Protein AF-A0A847L649-F1 (afdb_monomer_lite)

Secondary structure (DSSP, 8-state):
--TTTTTT---HHHHHHHHHHHHHHHHHHHHHHHHHHHHHHHHHHHHHHHHHHHHHHHHHHTT-

Sequence (64 aa):
MLHNVLLFALGAPEVLLIALVVLLIFGGKKIPELMRGLGKGVTSFKKGLQDIDDEIKEDLEDLE

Structure (mmCIF, N/CA/C/O backbone):
data_AF-A0A847L649-F1
#
_entry.id   AF-A0A847L649-F1
#
loop_
_atom_site.group_PDB
_atom_site.id
_atom_site.type_symbol
_atom_site.label_atom_id
_atom_site.label_alt_id
_atom_site.label_comp_id
_atom_site.label_asym_id
_atom_site.label_entity_id
_atom_site.label_seq_id
_atom_site.pdbx_PDB_ins_code
_atom_site.Cartn_x
_atom_site.Cartn_y
_atom_site.Cartn_z
_atom_site.occupancy
_atom_site.B_iso_or_equiv
_atom_site.auth_seq_id
_atom_site.auth_comp_id
_atom_site.auth_asym_id
_atom_site.auth_atom_id
_atom_site.pdbx_PDB_model_num
ATOM 1 N N . MET A 1 1 ? 38.625 -8.206 4.297 1.00 49.41 1 MET A N 1
ATOM 2 C CA . MET A 1 1 ? 37.771 -7.670 5.381 1.00 49.41 1 MET A CA 1
ATOM 3 C C . MET A 1 1 ? 36.922 -6.450 4.971 1.00 49.41 1 MET A C 1
ATOM 5 O O . MET A 1 1 ? 36.465 -5.742 5.852 1.00 49.41 1 MET A O 1
ATOM 9 N N . LEU A 1 2 ? 36.657 -6.210 3.672 1.00 55.03 2 LEU A N 1
ATOM 10 C CA . LEU A 1 2 ? 35.728 -5.154 3.203 1.00 55.03 2 LEU A CA 1
ATOM 11 C C . LEU A 1 2 ? 34.529 -5.698 2.396 1.00 55.03 2 LEU A C 1
ATOM 13 O O . LEU A 1 2 ? 33.593 -4.965 2.111 1.00 55.03 2 LEU A O 1
ATOM 17 N N . HIS A 1 3 ? 34.542 -6.985 2.035 1.00 56.56 3 HIS A N 1
ATOM 18 C CA . HIS A 1 3 ? 33.546 -7.576 1.131 1.00 56.56 3 HIS A CA 1
ATOM 19 C C . HIS A 1 3 ? 32.247 -8.014 1.832 1.00 56.56 3 HIS A C 1
ATOM 21 O O . HIS A 1 3 ? 31.226 -8.158 1.172 1.00 56.56 3 HIS A O 1
ATOM 27 N N . ASN A 1 4 ? 32.249 -8.170 3.161 1.00 57.22 4 ASN A N 1
ATOM 28 C CA . ASN A 1 4 ? 31.075 -8.653 3.903 1.00 57.22 4 ASN A CA 1
ATOM 29 C C . ASN A 1 4 ? 30.169 -7.530 4.434 1.00 57.22 4 ASN A C 1
ATOM 31 O O . ASN A 1 4 ? 29.033 -7.804 4.797 1.00 57.22 4 ASN A O 1
ATOM 35 N N . VAL A 1 5 ? 30.637 -6.275 4.461 1.00 57.38 5 VAL A N 1
ATOM 36 C CA . VAL A 1 5 ? 29.838 -5.125 4.935 1.00 57.38 5 VAL A CA 1
ATOM 37 C C . VAL A 1 5 ? 28.943 -4.569 3.815 1.00 57.38 5 VAL A C 1
ATOM 39 O O . VAL A 1 5 ? 27.825 -4.146 4.086 1.00 57.38 5 VAL A O 1
ATOM 42 N N . LEU A 1 6 ? 29.368 -4.681 2.548 1.00 54.56 6 LEU A N 1
ATOM 43 C CA . LEU A 1 6 ? 28.560 -4.337 1.365 1.00 54.56 6 LEU A CA 1
ATOM 44 C C . LEU A 1 6 ? 27.375 -5.302 1.149 1.00 54.56 6 LEU A C 1
ATOM 46 O O . LEU A 1 6 ? 26.367 -4.939 0.559 1.00 54.56 6 LEU A O 1
ATOM 50 N N . LEU A 1 7 ? 27.486 -6.538 1.645 1.00 55.88 7 LEU A N 1
ATOM 51 C CA . LEU A 1 7 ? 26.443 -7.564 1.532 1.00 55.88 7 LEU A CA 1
ATOM 52 C C . LEU A 1 7 ? 25.326 -7.424 2.580 1.00 55.88 7 LEU A C 1
ATOM 54 O O . LEU A 1 7 ? 24.289 -8.062 2.432 1.00 55.88 7 LEU A O 1
ATOM 58 N N . PHE A 1 8 ? 25.518 -6.613 3.627 1.00 58.91 8 PHE A N 1
ATOM 59 C CA . PHE A 1 8 ? 24.568 -6.501 4.746 1.00 58.91 8 PHE A CA 1
ATOM 60 C C . PHE A 1 8 ? 23.884 -5.134 4.864 1.00 58.91 8 PHE A C 1
ATOM 62 O O . PHE A 1 8 ? 22.931 -4.986 5.626 1.00 58.91 8 PHE A O 1
ATOM 69 N N . ALA A 1 9 ? 24.325 -4.147 4.087 1.00 62.34 9 ALA A N 1
ATOM 70 C CA . ALA A 1 9 ? 23.652 -2.867 3.947 1.00 62.34 9 ALA A CA 1
ATOM 71 C C . ALA A 1 9 ? 23.424 -2.610 2.461 1.00 62.34 9 ALA A C 1
ATOM 73 O O . ALA A 1 9 ? 24.291 -2.084 1.770 1.00 62.34 9 ALA A O 1
ATOM 74 N N . LEU A 1 10 ? 22.247 -2.994 1.970 1.00 67.31 10 LEU A N 1
ATOM 75 C CA . LEU A 1 10 ? 21.718 -2.438 0.736 1.00 67.31 10 LEU A CA 1
ATOM 76 C C . LEU A 1 10 ? 21.669 -0.922 0.929 1.00 67.31 10 LEU A C 1
ATOM 78 O O . LEU A 1 10 ? 20.900 -0.398 1.735 1.00 67.31 10 LEU A O 1
ATOM 82 N N . GLY A 1 11 ? 22.589 -0.226 0.270 1.00 78.75 11 GLY A N 1
ATOM 83 C CA . GLY A 1 11 ? 22.580 1.220 0.253 1.00 78.75 11 GLY A CA 1
ATOM 84 C C . GLY A 1 11 ? 21.286 1.714 -0.390 1.00 78.75 11 GLY A C 1
ATOM 85 O O . GLY A 1 11 ? 20.578 0.989 -1.099 1.00 78.75 11 GLY A O 1
ATOM 86 N N . ALA A 1 12 ? 20.966 2.986 -0.154 1.00 83.88 12 ALA A N 1
ATOM 87 C CA . ALA A 1 12 ? 19.858 3.640 -0.845 1.00 83.88 12 ALA A CA 1
ATOM 88 C C . ALA A 1 12 ? 19.912 3.474 -2.388 1.00 83.88 12 ALA A C 1
ATOM 90 O O . ALA A 1 12 ? 18.846 3.286 -2.981 1.00 83.88 12 ALA A O 1
ATOM 91 N N . PRO A 1 13 ? 21.091 3.481 -3.055 1.00 85.94 13 PRO A N 1
ATOM 92 C CA . PRO A 1 13 ? 21.175 3.254 -4.500 1.00 85.94 13 PRO A CA 1
ATOM 93 C C . PRO A 1 13 ? 20.728 1.854 -4.942 1.00 85.94 13 PRO A C 1
ATOM 95 O O . PRO A 1 13 ? 19.993 1.723 -5.921 1.00 85.94 13 PRO A O 1
ATOM 98 N N . GLU A 1 14 ? 21.131 0.804 -4.227 1.00 85.44 14 GLU A N 1
ATOM 99 C CA . GLU A 1 14 ? 20.822 -0.586 -4.565 1.00 85.44 14 GLU A CA 1
ATOM 100 C C . GLU A 1 14 ? 19.325 -0.874 -4.416 1.00 85.44 14 GLU A C 1
ATOM 102 O O . GLU A 1 14 ? 18.715 -1.492 -5.291 1.00 85.44 14 GLU A O 1
ATOM 107 N N . VAL A 1 15 ? 18.704 -0.362 -3.347 1.00 90.00 15 VAL A N 1
ATOM 108 C CA . VAL A 1 15 ? 17.250 -0.467 -3.143 1.00 90.00 15 VAL A CA 1
ATOM 109 C C . VAL A 1 15 ? 16.488 0.245 -4.254 1.00 90.00 15 VAL A C 1
ATOM 111 O O . VAL A 1 15 ? 15.507 -0.295 -4.766 1.00 90.00 15 VAL A O 1
ATOM 114 N N . LEU A 1 16 ? 16.943 1.433 -4.660 1.00 90.94 16 LEU A N 1
ATOM 115 C CA . LEU A 1 16 ? 16.314 2.193 -5.736 1.00 90.94 16 LEU A CA 1
ATOM 116 C C . LEU A 1 16 ? 16.400 1.454 -7.079 1.00 90.94 16 LEU A C 1
ATOM 118 O O . LEU A 1 16 ? 15.421 1.431 -7.824 1.00 90.94 16 LEU A O 1
ATOM 122 N N . LEU A 1 17 ? 17.534 0.808 -7.372 1.00 92.31 17 LEU A N 1
ATOM 123 C CA . LEU A 1 17 ? 17.710 0.004 -8.582 1.00 92.31 17 LEU A CA 1
ATOM 124 C C . LEU A 1 17 ? 16.751 -1.197 -8.604 1.00 92.31 17 LEU A C 1
ATOM 126 O O . LEU A 1 17 ? 16.081 -1.433 -9.609 1.00 92.31 17 LEU A O 1
ATOM 130 N N . ILE A 1 18 ? 16.638 -1.928 -7.490 1.00 91.88 18 ILE A N 1
ATOM 131 C CA . ILE A 1 18 ? 15.702 -3.057 -7.366 1.00 91.88 18 ILE A CA 1
ATOM 132 C C . ILE A 1 18 ? 14.260 -2.566 -7.524 1.00 91.88 18 ILE A C 1
ATOM 134 O O . ILE A 1 18 ? 13.493 -3.143 -8.297 1.00 91.88 18 ILE A O 1
ATOM 138 N N . ALA A 1 19 ? 13.897 -1.473 -6.847 1.00 90.94 19 ALA A N 1
ATOM 139 C CA . ALA A 1 19 ? 12.576 -0.868 -6.962 1.00 90.94 19 ALA A CA 1
ATOM 140 C C . ALA A 1 19 ? 12.263 -0.467 -8.410 1.00 90.94 19 ALA A C 1
ATOM 142 O O . ALA A 1 19 ? 11.148 -0.696 -8.873 1.00 90.94 19 ALA A O 1
ATOM 143 N N . LEU A 1 20 ? 13.243 0.063 -9.150 1.00 93.31 20 LEU A N 1
ATOM 144 C CA . LEU A 1 20 ? 13.091 0.416 -10.559 1.00 93.31 20 LEU A CA 1
ATOM 145 C C . LEU A 1 20 ? 12.858 -0.817 -11.443 1.00 93.31 20 LEU A C 1
ATOM 147 O O . LEU A 1 20 ? 11.960 -0.797 -12.280 1.00 93.31 20 LEU A O 1
ATOM 151 N N . VAL A 1 21 ? 13.606 -1.906 -11.245 1.00 94.38 21 VAL A N 1
ATOM 152 C CA . VAL A 1 21 ? 13.405 -3.162 -11.992 1.00 94.38 21 VAL A CA 1
ATOM 153 C C . VAL A 1 21 ? 12.011 -3.737 -11.733 1.00 94.38 21 VAL A C 1
ATOM 155 O O . VAL A 1 21 ? 11.295 -4.083 -12.673 1.00 94.38 21 VAL A O 1
ATOM 158 N N . VAL A 1 22 ? 11.584 -3.779 -10.469 1.00 93.50 22 VAL A N 1
ATOM 159 C CA . VAL A 1 22 ? 10.226 -4.200 -10.094 1.00 93.50 22 VAL A CA 1
ATOM 160 C C . VAL A 1 22 ? 9.187 -3.278 -10.741 1.00 93.50 22 VAL A C 1
ATOM 162 O O . VAL A 1 22 ? 8.202 -3.754 -11.302 1.00 93.50 22 VAL A O 1
ATOM 165 N N . LEU A 1 23 ? 9.419 -1.965 -10.747 1.00 93.31 23 LEU A N 1
ATOM 166 C CA . LEU A 1 23 ? 8.531 -0.994 -11.383 1.00 93.31 23 LEU A CA 1
ATOM 167 C C . LEU A 1 23 ? 8.436 -1.181 -12.902 1.00 93.31 23 LEU A C 1
ATOM 169 O O . LEU A 1 23 ? 7.375 -0.929 -13.460 1.00 93.31 23 LEU A O 1
ATOM 173 N N . LEU A 1 24 ? 9.497 -1.627 -13.579 1.00 93.81 24 LEU A N 1
ATOM 174 C CA . LEU A 1 24 ? 9.463 -1.930 -15.014 1.00 93.81 24 LEU A CA 1
ATOM 175 C C . LEU A 1 24 ? 8.671 -3.209 -15.311 1.00 93.81 24 LEU A C 1
ATOM 177 O O . LEU A 1 24 ? 7.890 -3.227 -16.258 1.00 93.81 24 LEU A O 1
ATOM 181 N N . ILE A 1 25 ? 8.829 -4.254 -14.491 1.00 93.56 25 ILE A N 1
ATOM 182 C CA . ILE A 1 25 ? 8.115 -5.531 -14.664 1.00 93.56 25 ILE A CA 1
ATOM 183 C C . ILE A 1 25 ? 6.620 -5.370 -14.363 1.00 93.56 25 ILE A C 1
ATOM 185 O O . ILE A 1 25 ? 5.768 -5.814 -15.130 1.00 93.56 25 ILE A O 1
ATOM 189 N N . PHE A 1 26 ? 6.288 -4.734 -13.240 1.00 91.50 26 PHE A N 1
ATOM 190 C CA . PHE A 1 26 ? 4.903 -4.568 -12.798 1.00 91.50 26 PHE A CA 1
ATOM 191 C C . PHE A 1 26 ? 4.243 -3.312 -13.390 1.00 91.50 26 PHE A C 1
ATOM 193 O O . PHE A 1 26 ? 3.021 -3.243 -13.504 1.00 91.50 26 PHE A O 1
ATOM 200 N N . GLY A 1 27 ? 5.020 -2.317 -13.808 1.00 87.50 27 GLY A N 1
ATOM 201 C CA . GLY A 1 27 ? 4.524 -1.021 -14.258 1.00 87.50 27 GLY A CA 1
ATOM 202 C C . GLY A 1 27 ? 4.119 -0.101 -13.099 1.00 87.50 27 GLY A C 1
ATOM 203 O O . GLY A 1 27 ? 3.617 -0.535 -12.060 1.00 87.50 27 GLY A O 1
ATOM 204 N N . GLY A 1 28 ? 4.244 1.214 -13.308 1.00 86.38 28 GLY A N 1
ATOM 205 C CA . GLY A 1 28 ? 3.931 2.227 -12.287 1.00 86.38 28 GLY A CA 1
ATOM 206 C C . GLY A 1 28 ? 2.474 2.286 -11.824 1.00 86.38 28 GLY A C 1
ATOM 207 O O . GLY A 1 28 ? 2.189 2.886 -10.793 1.00 86.38 28 GLY A O 1
ATOM 208 N N . LYS A 1 29 ? 1.547 1.648 -12.548 1.00 88.44 29 LYS A N 1
ATOM 209 C CA . LYS A 1 29 ? 0.118 1.625 -12.201 1.00 88.44 29 LYS A CA 1
ATOM 210 C C . LYS A 1 29 ? -0.274 0.445 -11.307 1.00 88.44 29 LYS A C 1
ATOM 212 O O . LYS A 1 29 ? -1.147 0.613 -10.461 1.00 88.44 29 LYS A O 1
ATOM 217 N N . LYS A 1 30 ? 0.385 -0.716 -11.440 1.00 90.31 30 LYS A N 1
ATOM 218 C CA . LYS A 1 30 ? -0.009 -1.930 -10.703 1.00 90.31 30 LYS A CA 1
ATOM 219 C C . LYS A 1 30 ? 0.336 -1.857 -9.221 1.00 90.31 30 LYS A C 1
ATOM 221 O O . LYS A 1 30 ? -0.444 -2.324 -8.404 1.00 90.31 30 LYS A O 1
ATOM 226 N N . ILE A 1 31 ? 1.463 -1.245 -8.852 1.00 90.69 31 ILE A N 1
ATOM 227 C CA . ILE A 1 31 ? 1.853 -1.135 -7.438 1.00 90.69 31 ILE A CA 1
ATOM 228 C C . ILE A 1 31 ? 0.842 -0.300 -6.626 1.00 90.69 31 ILE A C 1
ATOM 230 O O . ILE A 1 31 ? 0.332 -0.815 -5.630 1.00 90.69 31 ILE A O 1
ATOM 234 N N . PRO A 1 32 ? 0.457 0.923 -7.050 1.00 89.25 32 PRO A N 1
ATOM 235 C CA . PRO A 1 32 ? -0.589 1.685 -6.368 1.00 89.25 32 PRO A CA 1
ATOM 236 C C . PRO A 1 32 ? -1.947 0.976 -6.350 1.00 89.25 32 PRO A C 1
ATOM 238 O O . PRO A 1 32 ? -2.674 1.066 -5.364 1.00 89.25 32 PRO A O 1
ATOM 241 N N . GLU A 1 33 ? -2.306 0.272 -7.423 1.00 93.62 33 GLU A N 1
ATOM 242 C CA . GLU A 1 33 ? -3.564 -0.475 -7.516 1.00 93.62 33 GLU A CA 1
ATOM 243 C C . GLU A 1 33 ? -3.620 -1.626 -6.498 1.00 93.62 33 GLU A C 1
ATOM 245 O O . GLU A 1 33 ? -4.584 -1.729 -5.736 1.00 93.62 33 GLU A O 1
ATOM 250 N N . LEU A 1 34 ? -2.545 -2.417 -6.402 1.00 92.56 34 LEU A N 1
ATOM 251 C CA . LEU A 1 34 ? -2.397 -3.484 -5.410 1.00 92.56 34 LEU A CA 1
ATOM 252 C C . LEU A 1 34 ? -2.398 -2.933 -3.981 1.00 92.56 34 LEU A C 1
ATOM 254 O O . LEU A 1 34 ? -3.106 -3.464 -3.129 1.00 92.56 34 LEU A O 1
ATOM 258 N N . MET A 1 35 ? -1.675 -1.838 -3.721 1.00 93.25 35 MET A N 1
ATOM 259 C CA . MET A 1 35 ? -1.672 -1.174 -2.411 1.00 93.25 35 MET A CA 1
ATOM 260 C C . MET A 1 35 ? -3.064 -0.682 -2.011 1.00 93.25 35 MET A C 1
ATOM 262 O O . MET A 1 35 ? -3.459 -0.831 -0.858 1.00 93.25 35 MET A O 1
ATOM 266 N N . ARG A 1 36 ? -3.839 -0.125 -2.950 1.00 95.12 36 ARG A N 1
ATOM 267 C CA . ARG A 1 36 ? -5.225 0.293 -2.688 1.00 95.12 36 ARG A CA 1
ATOM 268 C C . ARG A 1 36 ? -6.123 -0.905 -2.385 1.00 95.12 36 ARG A C 1
ATOM 270 O O . ARG A 1 36 ? -6.965 -0.798 -1.498 1.00 95.12 36 ARG A O 1
ATOM 277 N N . GLY A 1 37 ? -5.951 -2.023 -3.092 1.00 96.00 37 GLY A N 1
ATOM 278 C CA . GLY A 1 37 ? -6.674 -3.270 -2.823 1.00 96.00 37 GLY A CA 1
ATOM 279 C C . GLY A 1 37 ? -6.362 -3.832 -1.434 1.00 96.00 37 GLY A C 1
ATOM 280 O O . GLY A 1 37 ? -7.271 -4.025 -0.630 1.00 96.00 37 GLY A O 1
ATOM 281 N N . LEU A 1 38 ? -5.074 -3.998 -1.122 1.00 96.50 38 LEU A N 1
ATOM 282 C CA . LEU A 1 38 ? -4.589 -4.430 0.192 1.00 96.50 38 LEU A CA 1
ATOM 283 C C . LEU A 1 38 ? -5.043 -3.489 1.311 1.00 96.50 38 LEU A C 1
ATOM 285 O O . LEU A 1 38 ? -5.564 -3.953 2.317 1.00 96.50 38 LEU A O 1
ATOM 289 N N . GLY A 1 39 ? -4.916 -2.172 1.132 1.00 95.88 39 GLY A N 1
ATOM 290 C CA . GLY A 1 39 ? -5.304 -1.185 2.142 1.00 95.88 39 GLY A CA 1
ATOM 291 C C . GLY A 1 39 ? -6.800 -1.208 2.455 1.00 95.88 39 GLY A C 1
ATOM 292 O O . GLY A 1 39 ? -7.192 -1.122 3.620 1.00 95.88 39 GLY A O 1
ATOM 293 N N . LYS A 1 40 ? -7.646 -1.394 1.434 1.00 96.62 40 LYS A N 1
ATOM 294 C CA . LYS A 1 40 ? -9.083 -1.623 1.632 1.00 96.62 40 LYS A CA 1
ATOM 295 C C . LYS A 1 40 ? -9.341 -2.928 2.381 1.00 96.62 40 LYS A C 1
ATOM 297 O O . LYS A 1 40 ? -10.086 -2.906 3.352 1.00 96.62 40 LYS A O 1
ATOM 302 N N . GLY A 1 41 ? -8.687 -4.021 1.982 1.00 97.00 41 GLY A N 1
ATOM 303 C CA . GLY A 1 41 ? -8.810 -5.323 2.644 1.00 97.00 41 GLY A CA 1
ATOM 304 C C . GLY A 1 41 ? -8.434 -5.270 4.126 1.00 97.00 41 GLY A C 1
ATOM 305 O O . GLY A 1 41 ? -9.221 -5.688 4.968 1.00 97.00 41 GLY A O 1
ATOM 306 N N . VAL A 1 42 ? -7.287 -4.669 4.459 1.00 97.19 42 VAL A N 1
ATOM 307 C CA . VAL A 1 42 ? -6.831 -4.480 5.848 1.00 97.19 42 VAL A CA 1
ATOM 308 C C . VAL A 1 42 ? -7.810 -3.613 6.642 1.00 97.19 42 VAL A C 1
ATOM 310 O O . VAL A 1 42 ? -8.100 -3.914 7.796 1.00 97.19 42 VAL A O 1
ATOM 313 N N . THR A 1 43 ? -8.355 -2.558 6.030 1.00 96.75 43 THR A N 1
ATOM 314 C CA . THR A 1 43 ? -9.336 -1.680 6.689 1.00 96.75 43 THR A CA 1
ATOM 315 C C . THR A 1 43 ? -10.638 -2.421 6.993 1.00 96.75 43 THR A C 1
ATOM 317 O O . THR A 1 43 ? -11.140 -2.328 8.108 1.00 96.75 43 THR A O 1
ATOM 320 N N . SER A 1 44 ? -11.179 -3.165 6.025 1.00 96.94 44 SER A N 1
ATOM 321 C CA . SER A 1 44 ? -12.384 -3.982 6.210 1.00 96.94 44 SER A CA 1
ATOM 322 C C . SER A 1 44 ? -12.167 -5.093 7.233 1.00 96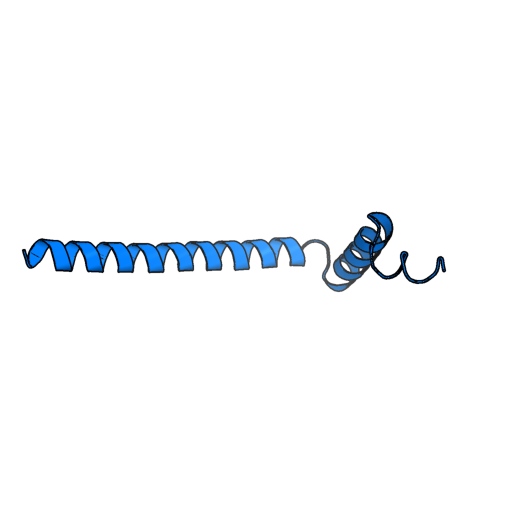.94 44 SER A C 1
ATOM 324 O O . SER A 1 44 ? -13.038 -5.323 8.061 1.00 96.94 44 SER A O 1
ATOM 326 N N . PHE A 1 45 ? -10.995 -5.732 7.219 1.00 96.94 45 PHE A N 1
ATOM 327 C CA . PHE A 1 45 ? -10.632 -6.749 8.201 1.00 96.94 45 PHE A CA 1
ATOM 328 C C . PHE A 1 45 ? -10.575 -6.168 9.618 1.00 96.94 45 PHE A C 1
ATOM 330 O O . PHE A 1 45 ? -11.176 -6.720 10.531 1.00 96.94 45 PHE A O 1
ATOM 337 N N . LYS A 1 46 ? -9.925 -5.010 9.796 1.00 96.50 46 LYS A N 1
ATOM 338 C CA . LYS A 1 46 ? -9.861 -4.332 11.096 1.00 96.50 46 LYS A CA 1
ATOM 339 C C . LYS A 1 46 ? -11.245 -3.941 11.621 1.00 96.50 46 LYS A C 1
ATOM 341 O O . LYS A 1 46 ? -11.481 -4.077 12.812 1.00 96.50 46 LYS A O 1
ATOM 346 N N . LYS A 1 47 ? -12.134 -3.456 10.748 1.00 96.81 47 LYS A N 1
ATOM 347 C CA . LYS A 1 47 ? -13.515 -3.123 11.125 1.00 96.81 47 LYS A CA 1
ATOM 348 C C . LYS A 1 47 ? -14.286 -4.356 11.580 1.00 96.81 47 LYS A C 1
ATOM 350 O O . LYS A 1 47 ? -14.815 -4.333 12.672 1.00 96.81 47 LYS A O 1
ATOM 355 N N . GLY A 1 48 ? -14.240 -5.444 10.810 1.00 96.44 48 GLY A N 1
ATOM 356 C CA . GLY A 1 48 ? -14.925 -6.679 11.197 1.00 96.44 48 GLY A CA 1
ATOM 357 C C . GLY A 1 48 ? -14.442 -7.242 12.537 1.00 96.44 48 GLY A C 1
ATOM 358 O O . GLY A 1 48 ? -15.253 -7.732 13.305 1.00 96.44 48 GLY A O 1
ATOM 359 N N . LEU A 1 49 ? -13.144 -7.131 12.850 1.00 96.38 49 LEU A N 1
ATOM 360 C CA . LEU A 1 49 ? -12.638 -7.503 14.178 1.00 96.38 49 LEU A CA 1
ATOM 361 C C . LEU A 1 49 ? -13.179 -6.599 15.291 1.00 96.38 49 LEU A C 1
ATOM 363 O O . LEU A 1 49 ? -13.509 -7.096 16.358 1.00 96.38 49 LEU A O 1
ATOM 367 N N . GLN A 1 50 ? -13.267 -5.291 15.043 1.00 95.75 50 GLN A N 1
ATOM 368 C CA . GLN A 1 50 ? -13.812 -4.343 16.012 1.00 95.75 50 GLN A CA 1
ATOM 369 C C . GLN A 1 50 ? -15.304 -4.581 16.258 1.00 95.75 50 GLN A C 1
ATOM 371 O O . GLN A 1 50 ? -15.719 -4.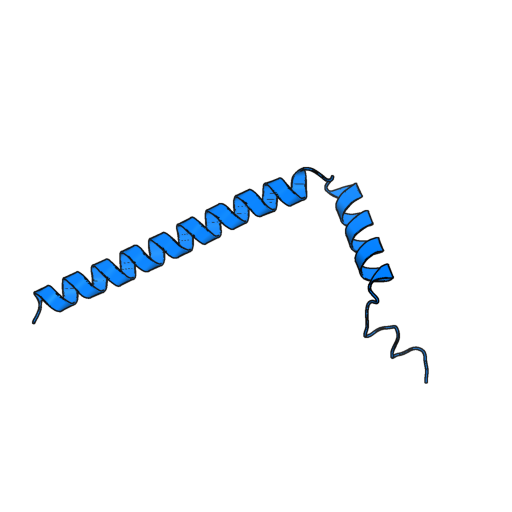596 17.407 1.00 95.75 50 GLN A O 1
ATOM 376 N N . ASP A 1 51 ? -16.078 -4.810 15.196 1.00 95.50 51 ASP A N 1
ATOM 377 C CA . ASP A 1 51 ? -17.512 -5.077 15.301 1.00 95.50 51 ASP A CA 1
ATOM 378 C C . ASP A 1 51 ? -17.768 -6.337 16.157 1.00 95.50 51 ASP A C 1
ATOM 380 O O . ASP A 1 51 ? -18.644 -6.326 17.012 1.00 95.50 51 ASP A O 1
ATOM 384 N N . ILE A 1 52 ? -16.945 -7.387 15.999 1.00 95.19 52 ILE A N 1
ATOM 385 C CA . ILE A 1 52 ? -17.001 -8.605 16.830 1.00 95.19 52 ILE A CA 1
ATOM 386 C C . ILE A 1 52 ? -16.624 -8.312 18.289 1.00 95.19 52 ILE A C 1
ATOM 388 O O . ILE A 1 52 ? -17.288 -8.791 19.202 1.00 95.19 52 ILE A O 1
ATOM 392 N N . ASP A 1 53 ? -15.547 -7.557 18.525 1.00 93.75 53 ASP A N 1
ATOM 393 C CA . ASP A 1 53 ? -15.122 -7.197 19.885 1.00 93.75 53 ASP A CA 1
ATOM 394 C C . ASP A 1 53 ? -16.183 -6.360 20.615 1.00 93.75 53 ASP A C 1
ATOM 396 O O . ASP A 1 53 ? -16.311 -6.463 21.835 1.00 93.75 53 ASP A O 1
ATOM 400 N N . ASP A 1 54 ? -16.906 -5.507 19.890 1.00 94.25 54 ASP A N 1
ATOM 401 C CA . ASP A 1 54 ? -17.965 -4.668 20.444 1.00 94.25 54 ASP A CA 1
ATOM 402 C C . ASP A 1 54 ? -19.249 -5.488 20.698 1.00 94.25 54 ASP A C 1
ATOM 404 O O . ASP A 1 54 ? -19.822 -5.356 21.776 1.00 94.25 54 ASP A O 1
ATOM 408 N N . GLU A 1 55 ? -19.619 -6.418 19.805 1.00 92.62 55 GLU A N 1
ATOM 409 C CA . GLU A 1 55 ? -20.731 -7.371 20.008 1.00 92.62 55 GLU A CA 1
ATOM 410 C C . GLU A 1 55 ? -20.484 -8.279 21.228 1.00 92.62 55 GLU A C 1
ATOM 412 O O . GLU A 1 55 ? -21.358 -8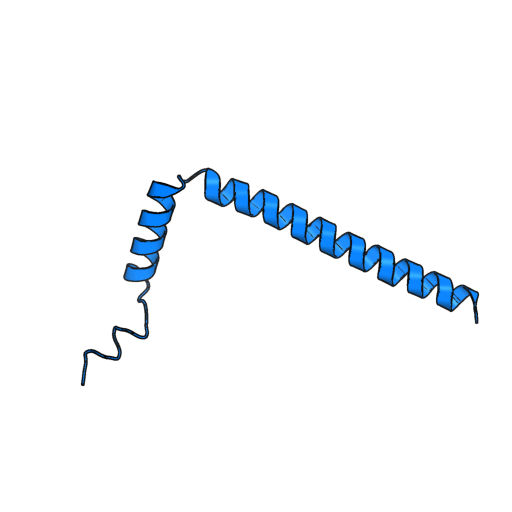.450 22.072 1.00 92.62 55 GLU A O 1
ATOM 417 N N . ILE A 1 56 ? -19.253 -8.779 21.404 1.00 92.50 56 ILE A N 1
ATOM 418 C CA . ILE A 1 56 ? -18.878 -9.579 22.583 1.00 92.50 56 ILE A CA 1
ATOM 419 C C . ILE A 1 56 ? -18.996 -8.767 23.880 1.00 92.50 56 ILE A C 1
ATOM 421 O O . ILE A 1 56 ? -19.340 -9.328 24.917 1.00 92.50 56 ILE A O 1
ATOM 425 N N . LYS A 1 57 ? -18.672 -7.468 23.872 1.00 91.06 57 LYS A N 1
ATOM 426 C CA . LYS A 1 57 ? -18.797 -6.627 25.075 1.00 91.06 57 LYS A CA 1
ATOM 427 C C . LYS A 1 57 ? -20.251 -6.344 25.422 1.00 91.06 57 LYS A C 1
ATOM 429 O O . LYS A 1 57 ? -20.578 -6.389 26.600 1.00 91.06 57 LYS A O 1
ATOM 434 N N . GLU A 1 58 ? -21.084 -6.071 24.423 1.00 91.19 58 GLU A N 1
ATOM 435 C CA . GLU A 1 58 ? -22.521 -5.848 24.609 1.00 91.19 58 GLU A CA 1
ATOM 436 C C . GLU A 1 58 ? -23.188 -7.102 25.201 1.00 91.19 58 GLU A C 1
ATOM 438 O O . GLU A 1 58 ? -23.837 -7.014 26.241 1.00 91.19 58 GLU A O 1
ATOM 443 N N . ASP A 1 59 ? -22.889 -8.287 24.652 1.00 90.12 59 ASP A N 1
ATOM 444 C CA . ASP A 1 59 ? -23.364 -9.574 25.183 1.00 90.12 59 ASP A CA 1
ATOM 445 C C . ASP A 1 59 ? -22.922 -9.830 26.637 1.00 90.12 59 ASP A C 1
ATOM 447 O O . ASP A 1 59 ? -23.623 -10.497 27.394 1.00 90.12 59 ASP A O 1
ATOM 451 N N . LEU A 1 60 ? -21.739 -9.352 27.042 1.00 88.44 60 LEU A N 1
ATOM 452 C CA . LEU A 1 60 ? -21.238 -9.507 28.412 1.00 88.44 60 LEU A CA 1
ATOM 453 C C . LEU A 1 60 ? -21.884 -8.513 29.384 1.00 88.44 60 LEU A C 1
ATOM 455 O O . LEU A 1 60 ? -22.138 -8.891 30.525 1.00 88.44 60 LEU A O 1
ATOM 459 N N . GLU A 1 61 ? -22.152 -7.280 28.948 1.00 87.88 61 GLU A N 1
ATOM 460 C CA . GLU A 1 61 ? -22.858 -6.268 29.746 1.00 87.88 61 GLU A CA 1
ATOM 461 C C . GLU A 1 61 ? -24.321 -6.666 30.006 1.00 87.88 61 GLU A C 1
ATOM 463 O O . GLU A 1 61 ? -24.828 -6.421 31.097 1.00 87.88 61 GLU A O 1
ATOM 468 N N . ASP A 1 62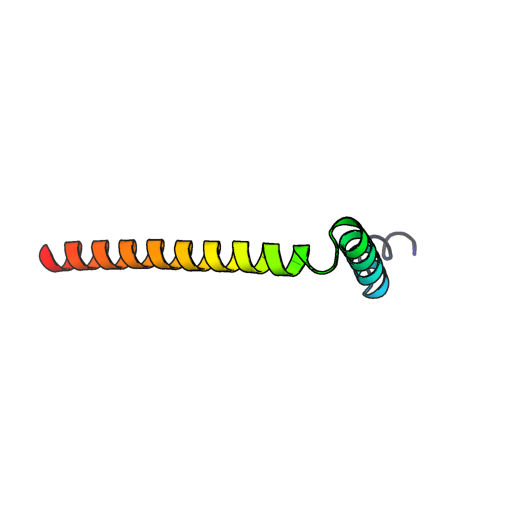 ? -24.975 -7.350 29.062 1.00 86.81 62 ASP A N 1
ATOM 469 C CA . ASP A 1 62 ? -26.349 -7.854 29.215 1.00 86.81 62 ASP A CA 1
ATOM 470 C C . ASP A 1 62 ? -26.477 -9.057 30.179 1.00 86.81 62 ASP A C 1
ATOM 472 O O . ASP A 1 62 ? -27.588 -9.428 30.578 1.00 86.81 62 ASP A O 1
ATOM 476 N N . LEU A 1 63 ? -25.357 -9.695 30.543 1.00 82.25 63 LEU A N 1
ATOM 477 C CA . LEU A 1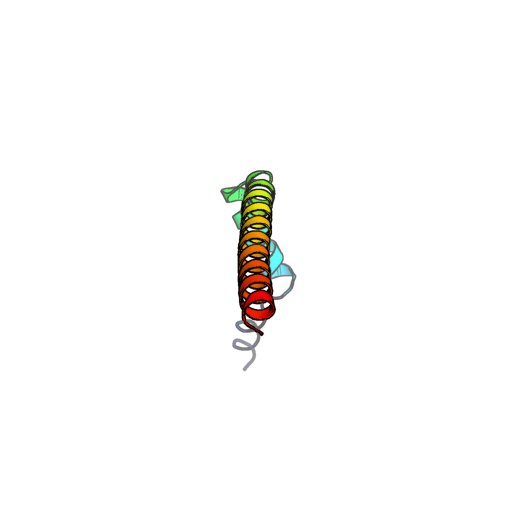 63 ? -25.307 -10.858 31.439 1.00 82.25 63 LEU A CA 1
ATOM 478 C C . LEU A 1 63 ? -24.983 -10.510 32.906 1.00 82.25 63 LEU A C 1
ATOM 480 O O . LEU A 1 63 ? -25.102 -11.400 33.758 1.00 82.25 63 LEU A O 1
ATOM 484 N N . GLU A 1 64 ? -24.570 -9.273 33.203 1.00 66.38 64 GLU A N 1
ATOM 485 C CA . GLU A 1 64 ? -24.328 -8.752 34.566 1.00 66.38 64 GLU A CA 1
ATOM 486 C C . GLU A 1 64 ? -25.590 -8.145 35.210 1.00 66.38 64 GLU A C 1
ATOM 488 O O . GLU A 1 64 ? -25.736 -8.303 36.449 1.00 66.38 64 GLU A O 1
#

Foldseek 3Di:
DPVVVCVVDPPPVNVVVVVVVVCVVCPPPRVVVVVVVVVVVVVVVVVVVVVVVVVVVVVVVVVD

pLDDT: mean 86.33, std 13.49, range [49.41, 97.19]

Radius of gyration: 22.43 Å; chains: 1; bounding box: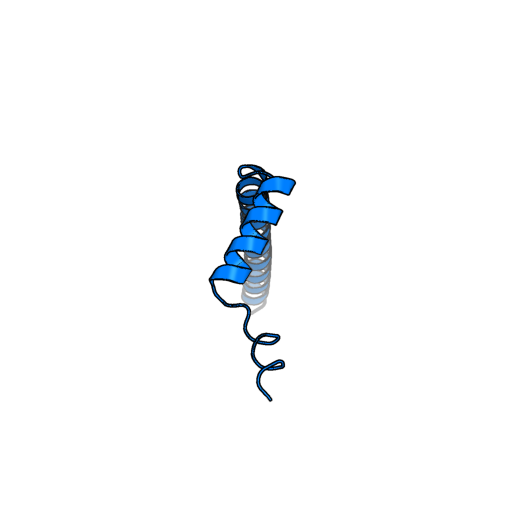 64×14×50 Å